Protein AF-A0A7C6N448-F1 (afdb_monomer)

Nearest PDB structures (foldseek):
  2dlo-assembly1_A  TM=7.169E-01  e=1.450E+00  Homo sapiens
  5yuf-assembly1_C  TM=6.214E-01  e=3.619E+00  Homo sapiens
  5yuf-assembly1_D  TM=6.111E-01  e=3.883E+00  Homo sapiens
  7zi4-assembly1_Q  TM=4.721E-01  e=4.795E+00  Homo sapiens
  6fhs-assembly1_I  TM=4.178E-01  e=9.689E+00  Thermochaetoides thermophila DSM 1495

Foldseek 3Di:
DPDFDAALQPRHGADPAADDDPNGGHHPVRVVCLVPADPPDPCNVVVVVSVVVVVVVVVCVVPDPDDDDD

Structure (mmCIF, N/CA/C/O backbone):
data_AF-A0A7C6N448-F1
#
_entry.id   AF-A0A7C6N448-F1
#
loop_
_atom_site.group_PDB
_atom_site.id
_atom_site.type_symbol
_atom_site.label_atom_id
_atom_site.label_alt_id
_atom_site.label_comp_id
_atom_site.label_asym_id
_atom_site.label_entity_id
_atom_site.label_seq_id
_atom_site.pdbx_PDB_ins_code
_atom_site.Cartn_x
_atom_site.Cartn_y
_atom_site.Cartn_z
_atom_site.occupancy
_atom_site.B_iso_or_equiv
_atom_site.auth_seq_id
_atom_site.auth_comp_id
_atom_site.auth_asym_id
_atom_site.auth_a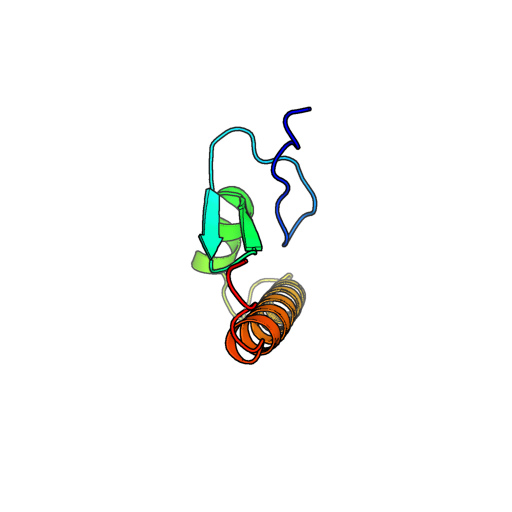tom_id
_atom_site.pdbx_PDB_model_num
ATOM 1 N N . MET A 1 1 ? -2.298 -2.508 27.836 1.00 39.91 1 MET A N 1
ATOM 2 C CA . MET A 1 1 ? -1.267 -3.121 26.972 1.00 39.91 1 MET A CA 1
ATOM 3 C C . MET A 1 1 ? -1.119 -2.227 25.756 1.00 39.91 1 MET A C 1
ATOM 5 O O . MET A 1 1 ? -2.109 -2.002 25.080 1.00 3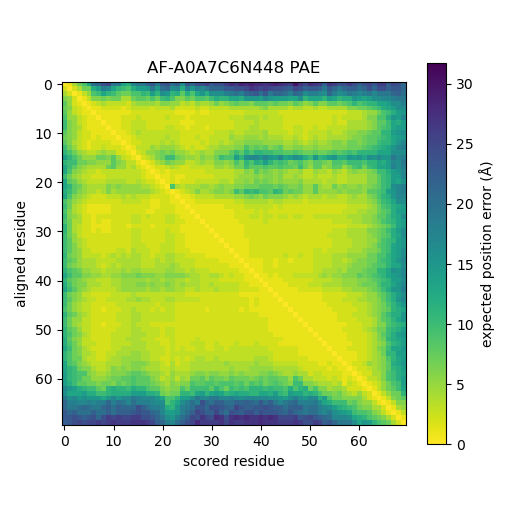9.91 1 MET A O 1
ATOM 9 N N . THR A 1 2 ? 0.046 -1.627 25.529 1.00 53.25 2 THR A N 1
ATOM 10 C CA . THR A 1 2 ? 0.279 -0.747 24.375 1.00 53.25 2 THR A CA 1
ATOM 11 C C . THR A 1 2 ? 0.447 -1.622 23.136 1.00 53.25 2 THR A C 1
ATOM 13 O O . THR A 1 2 ? 1.515 -2.197 22.923 1.00 53.25 2 THR A O 1
ATOM 16 N N . GLU A 1 3 ? -0.624 -1.795 22.358 1.00 67.31 3 GLU A N 1
ATOM 17 C CA . GLU A 1 3 ? -0.559 -2.477 21.064 1.00 67.31 3 GLU A CA 1
ATOM 18 C C . GLU A 1 3 ? 0.503 -1.792 20.200 1.00 67.31 3 GLU A C 1
ATOM 20 O O . GLU A 1 3 ? 0.437 -0.590 19.933 1.00 67.31 3 GLU A O 1
ATOM 25 N N . LYS A 1 4 ? 1.545 -2.537 19.818 1.00 75.31 4 LYS A N 1
ATOM 26 C CA . LYS A 1 4 ? 2.612 -1.983 18.985 1.00 75.31 4 LYS A CA 1
ATOM 27 C C . LYS A 1 4 ? 2.065 -1.797 17.567 1.00 75.31 4 LYS A C 1
ATOM 29 O O . LYS A 1 4 ? 1.652 -2.791 16.965 1.00 75.31 4 LYS A O 1
ATOM 34 N N . PRO A 1 5 ? 2.088 -0.575 17.008 1.00 85.81 5 PRO A N 1
ATOM 35 C CA . PRO A 1 5 ? 1.584 -0.336 15.664 1.00 85.81 5 PRO A CA 1
ATOM 36 C C . PRO A 1 5 ? 2.388 -1.146 14.642 1.00 85.81 5 PRO A C 1
ATOM 38 O O . PRO A 1 5 ? 3.622 -1.147 14.668 1.00 85.81 5 PRO A O 1
ATOM 41 N N . TYR A 1 6 ? 1.693 -1.824 13.733 1.00 91.38 6 TYR A N 1
ATOM 42 C CA . TYR A 1 6 ? 2.286 -2.597 12.643 1.00 91.38 6 TYR A CA 1
ATOM 43 C C . TYR A 1 6 ? 1.949 -1.973 11.289 1.00 91.38 6 TYR A C 1
ATOM 45 O O . TYR A 1 6 ? 0.901 -1.357 11.104 1.00 91.38 6 TYR A O 1
ATOM 53 N N . CYS A 1 7 ? 2.858 -2.129 10.332 1.00 93.00 7 CYS A N 1
ATOM 54 C CA . CYS A 1 7 ? 2.652 -1.691 8.961 1.00 93.00 7 CYS A CA 1
ATOM 55 C C . CYS A 1 7 ? 1.678 -2.630 8.242 1.00 93.00 7 CYS A C 1
ATOM 57 O O . CYS A 1 7 ? 1.932 -3.830 8.157 1.00 93.00 7 CYS A O 1
ATOM 59 N N . THR A 1 8 ? 0.616 -2.089 7.653 1.00 92.31 8 THR A N 1
ATOM 60 C CA . THR A 1 8 ? -0.356 -2.839 6.850 1.00 92.31 8 THR A CA 1
ATOM 61 C C . THR A 1 8 ? 0.271 -3.417 5.574 1.00 92.31 8 THR A C 1
ATOM 63 O O . THR A 1 8 ? -0.158 -4.471 5.122 1.00 92.31 8 THR A O 1
ATOM 66 N N . CYS A 1 9 ? 1.315 -2.785 5.020 1.00 92.69 9 CYS A N 1
ATOM 67 C CA . CYS A 1 9 ? 1.960 -3.250 3.786 1.00 92.69 9 CYS A CA 1
ATOM 68 C C . CYS A 1 9 ? 2.944 -4.408 4.004 1.00 92.69 9 CYS A C 1
ATOM 70 O O . CYS A 1 9 ? 3.017 -5.311 3.180 1.00 92.69 9 CYS A O 1
ATOM 72 N N . CYS A 1 10 ? 3.750 -4.364 5.072 1.00 91.88 10 CYS A N 1
ATOM 73 C CA . CYS A 1 10 ? 4.847 -5.323 5.280 1.00 91.88 10 CYS A CA 1
ATOM 74 C C . CYS A 1 10 ? 4.748 -6.135 6.576 1.00 91.88 10 CYS A C 1
ATOM 76 O O . CYS A 1 10 ? 5.639 -6.935 6.854 1.00 91.88 10 CYS A O 1
ATOM 78 N N . GLY A 1 11 ? 3.728 -5.897 7.404 1.00 91.06 11 GLY A N 1
ATOM 79 C CA . GLY A 1 11 ? 3.499 -6.602 8.670 1.00 91.06 11 GLY A CA 1
ATOM 80 C C . GLY A 1 11 ? 4.510 -6.299 9.783 1.00 91.06 11 GLY A C 1
ATOM 81 O O . GLY A 1 11 ? 4.378 -6.819 10.886 1.00 91.06 11 GLY A O 1
ATOM 82 N N . ARG A 1 12 ? 5.529 -5.467 9.531 1.00 91.69 12 ARG A N 1
ATOM 83 C CA . ARG A 1 12 ? 6.575 -5.152 10.519 1.00 91.69 12 ARG A CA 1
ATOM 84 C C . ARG A 1 12 ? 6.115 -4.085 11.508 1.00 91.69 12 ARG A C 1
ATOM 86 O O . ARG A 1 12 ? 5.363 -3.180 11.147 1.00 91.69 12 ARG A O 1
ATOM 93 N N . PHE A 1 13 ? 6.636 -4.148 12.733 1.00 90.56 13 PHE A N 1
ATOM 94 C CA . PHE A 1 13 ? 6.420 -3.117 13.749 1.00 90.56 13 PHE A CA 1
ATOM 95 C C . PHE A 1 13 ? 6.970 -1.755 13.312 1.00 90.56 13 PHE A C 1
ATOM 97 O O . PHE A 1 13 ? 8.049 -1.658 12.724 1.00 90.56 13 PHE A O 1
ATOM 104 N N . ILE A 1 14 ? 6.233 -0.697 13.638 1.00 90.50 14 ILE A N 1
ATOM 105 C CA . ILE A 1 14 ? 6.611 0.686 13.363 1.00 90.50 14 ILE A CA 1
ATOM 106 C C . ILE A 1 14 ? 7.381 1.229 14.569 1.00 90.50 14 ILE A C 1
ATOM 108 O O . ILE A 1 14 ? 6.813 1.421 15.640 1.00 90.50 14 ILE A O 1
ATOM 112 N N . THR A 1 15 ? 8.678 1.485 14.393 1.00 82.88 15 THR A N 1
ATOM 113 C CA . THR A 1 15 ? 9.580 1.951 15.464 1.00 82.88 15 THR A CA 1
ATOM 114 C C . THR A 1 15 ? 9.919 3.443 15.393 1.00 82.88 15 THR A C 1
ATOM 116 O O . THR A 1 15 ? 10.365 4.003 16.386 1.00 82.88 15 THR A O 1
ATOM 119 N N . GLY A 1 16 ? 9.698 4.102 14.249 1.00 76.25 16 GLY A N 1
ATOM 120 C CA . GLY A 1 16 ? 10.124 5.491 13.996 1.00 76.25 16 GLY A CA 1
ATOM 121 C C . GLY A 1 16 ? 9.055 6.381 13.355 1.00 76.25 16 GLY A C 1
ATOM 122 O O . GLY A 1 16 ? 9.387 7.372 12.706 1.00 76.25 16 GLY A O 1
ATOM 123 N N . GLY A 1 17 ? 7.781 6.004 13.493 1.00 79.06 17 GLY A N 1
ATOM 124 C CA . GLY A 1 17 ? 6.646 6.669 12.849 1.00 79.06 17 GLY A CA 1
ATOM 125 C C . GLY A 1 17 ? 6.356 6.168 11.431 1.00 79.06 17 GLY A C 1
ATOM 126 O O . GLY A 1 17 ? 7.032 5.287 10.893 1.00 79.06 17 GLY A O 1
ATOM 127 N N . GLY A 1 18 ? 5.309 6.721 10.833 1.00 85.88 18 GLY A N 1
ATOM 128 C CA . GLY A 1 18 ? 4.806 6.309 9.530 1.00 85.88 18 GLY A CA 1
ATOM 129 C C . GLY A 1 18 ? 3.588 7.124 9.120 1.00 85.88 18 GLY A C 1
ATOM 130 O O . GLY A 1 18 ? 3.153 8.011 9.856 1.00 85.88 18 GLY A O 1
ATOM 131 N N . LEU A 1 19 ? 3.042 6.802 7.958 1.00 89.81 19 LEU A N 1
ATOM 132 C CA . LEU A 1 19 ? 1.836 7.421 7.440 1.00 89.81 19 LEU A CA 1
ATOM 133 C C . LEU A 1 19 ? 0.605 6.699 7.999 1.00 89.81 19 LEU A C 1
ATOM 135 O O . LEU A 1 19 ? 0.518 5.470 7.944 1.00 89.81 19 LEU A O 1
ATOM 139 N N . ARG A 1 20 ? -0.356 7.462 8.525 1.00 88.69 20 ARG A N 1
ATOM 140 C CA . ARG A 1 20 ? -1.672 6.950 8.919 1.00 88.69 20 ARG A CA 1
ATOM 141 C C . ARG A 1 20 ? -2.719 7.471 7.946 1.00 88.69 20 ARG A C 1
ATOM 143 O O . ARG A 1 20 ? -2.895 8.679 7.833 1.00 88.69 20 ARG A O 1
ATOM 150 N N . VAL A 1 21 ? -3.419 6.557 7.286 1.00 86.06 21 VAL A N 1
ATOM 151 C CA . VAL A 1 21 ? -4.525 6.872 6.371 1.00 86.06 21 VAL A CA 1
ATOM 152 C C . VAL A 1 21 ? -5.735 6.071 6.829 1.00 86.06 21 VAL A C 1
ATOM 154 O O . VAL A 1 21 ? -5.666 4.841 6.904 1.00 86.06 21 VAL A O 1
ATOM 157 N N . TYR A 1 22 ? -6.815 6.758 7.209 1.00 83.75 22 TYR A N 1
ATOM 158 C CA . TYR A 1 22 ? -7.957 6.161 7.911 1.00 83.75 22 TYR A CA 1
ATOM 159 C C . TYR A 1 22 ? -7.499 5.285 9.103 1.00 83.75 22 TYR A C 1
ATOM 161 O O . TYR A 1 22 ? -6.894 5.774 10.062 1.00 83.75 22 TYR A O 1
ATOM 169 N N . ALA A 1 23 ? -7.748 3.975 9.031 1.00 80.69 23 ALA A N 1
ATOM 170 C CA . ALA A 1 23 ? -7.362 2.980 10.032 1.00 80.69 23 ALA A CA 1
ATOM 171 C C . ALA A 1 23 ? -6.102 2.173 9.659 1.00 80.69 23 ALA A C 1
ATOM 173 O O . ALA A 1 23 ? -5.724 1.256 10.383 1.00 80.69 23 ALA A O 1
ATOM 174 N N . THR A 1 24 ? -5.445 2.492 8.543 1.00 88.56 24 THR A N 1
ATOM 175 C CA . THR A 1 24 ? -4.228 1.798 8.094 1.00 88.56 24 THR A CA 1
ATOM 176 C C . THR A 1 24 ? -2.968 2.569 8.459 1.00 88.56 24 THR A C 1
ATOM 178 O O . THR A 1 24 ? -2.948 3.803 8.458 1.00 88.56 24 THR A O 1
ATOM 181 N N . LEU A 1 25 ? -1.909 1.823 8.768 1.00 91.88 25 LEU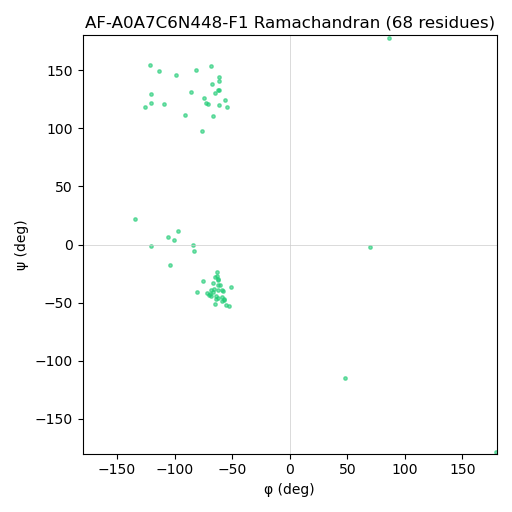 A N 1
ATOM 182 C CA . LEU A 1 25 ? -0.606 2.354 9.148 1.00 91.88 25 LEU A CA 1
ATOM 183 C C . LEU A 1 25 ? 0.446 1.854 8.166 1.00 91.88 25 LEU A C 1
ATOM 185 O O . LEU A 1 25 ? 0.560 0.657 7.924 1.00 91.88 25 LEU A O 1
ATOM 189 N N . ILE A 1 26 ? 1.245 2.760 7.620 1.00 93.81 26 ILE A N 1
ATOM 190 C CA . ILE A 1 26 ? 2.287 2.452 6.643 1.00 93.81 26 ILE A CA 1
ATOM 191 C C . ILE A 1 26 ? 3.616 2.916 7.233 1.00 93.81 26 ILE A C 1
ATOM 193 O O . ILE A 1 26 ? 3.776 4.084 7.575 1.00 93.81 26 ILE A O 1
ATOM 197 N N . CYS A 1 27 ? 4.588 2.014 7.390 1.00 94.31 27 CYS A N 1
ATOM 198 C CA . CYS A 1 27 ? 5.907 2.413 7.878 1.00 94.31 27 CYS A CA 1
ATOM 199 C C . CYS A 1 27 ? 6.641 3.268 6.836 1.00 94.31 27 CYS A C 1
ATOM 201 O O . CYS A 1 27 ? 6.446 3.086 5.632 1.00 94.31 27 CYS A O 1
ATOM 203 N N . ARG A 1 28 ? 7.558 4.129 7.293 1.00 93.31 28 ARG A N 1
ATOM 204 C CA . ARG A 1 28 ? 8.352 5.014 6.417 1.00 93.31 28 ARG A CA 1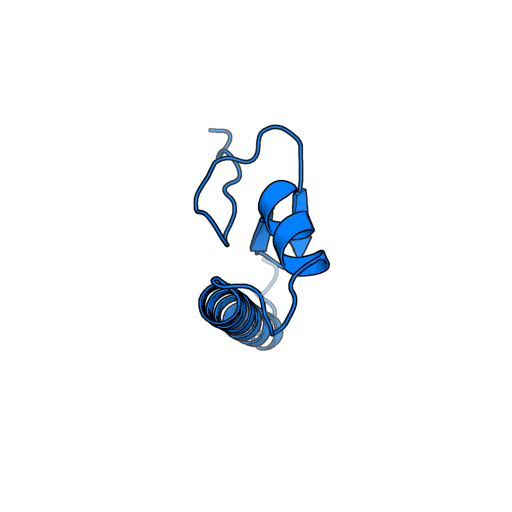
ATOM 205 C C . ARG A 1 28 ? 9.036 4.289 5.256 1.00 93.31 28 ARG A C 1
ATOM 207 O O . ARG A 1 28 ? 9.125 4.828 4.163 1.00 93.31 28 ARG A O 1
ATOM 214 N N . SER A 1 29 ? 9.515 3.062 5.468 1.00 93.12 29 SER A N 1
ATOM 215 C CA . SER A 1 29 ? 10.157 2.282 4.402 1.00 93.12 29 SER A CA 1
ATOM 216 C C . SER A 1 29 ? 9.177 1.892 3.293 1.00 93.12 29 SER A C 1
ATOM 218 O O . SER A 1 29 ? 9.530 1.964 2.121 1.00 93.12 29 SER A O 1
ATOM 220 N N . CYS A 1 30 ? 7.952 1.494 3.652 1.00 93.69 30 CYS A N 1
ATOM 221 C CA . CYS A 1 30 ? 6.921 1.150 2.670 1.00 93.69 30 CYS A CA 1
ATOM 222 C C . CYS A 1 30 ? 6.395 2.401 1.969 1.00 93.69 30 CYS A C 1
ATOM 224 O O . CYS A 1 30 ? 6.256 2.397 0.753 1.00 93.69 30 CYS A O 1
ATOM 226 N N . GLU A 1 31 ? 6.174 3.478 2.721 1.00 94.19 31 GLU A N 1
ATOM 227 C CA . GLU A 1 31 ? 5.801 4.786 2.178 1.00 94.19 31 GLU A CA 1
ATOM 228 C C . GLU A 1 31 ? 6.826 5.263 1.139 1.00 94.19 31 GLU A C 1
ATOM 230 O O . GLU A 1 31 ? 6.467 5.539 -0.003 1.00 94.19 31 GLU A O 1
ATOM 235 N N . ALA A 1 32 ? 8.115 5.272 1.493 1.00 93.50 32 ALA A N 1
ATOM 236 C CA . ALA A 1 32 ? 9.183 5.677 0.585 1.00 93.50 32 ALA A CA 1
ATOM 237 C C . ALA A 1 32 ? 9.289 4.762 -0.644 1.00 93.50 32 ALA A C 1
ATOM 239 O O . ALA A 1 32 ? 9.607 5.241 -1.734 1.00 9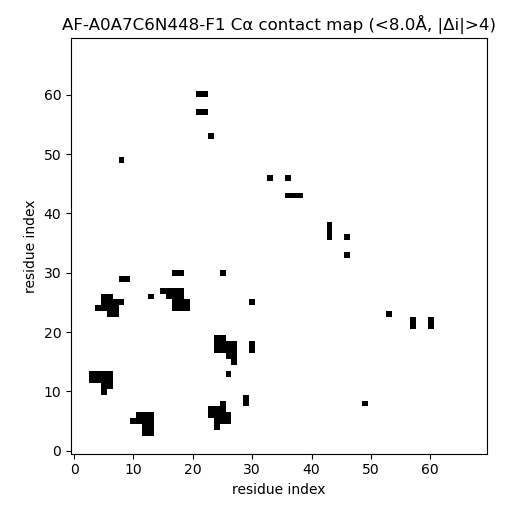3.50 32 ALA A O 1
ATOM 240 N N . ARG A 1 33 ? 9.030 3.456 -0.486 1.00 94.06 33 ARG A N 1
ATOM 241 C CA . ARG A 1 33 ? 9.054 2.504 -1.602 1.00 94.06 33 ARG A CA 1
ATOM 242 C C . ARG A 1 33 ? 7.907 2.749 -2.581 1.00 94.06 33 ARG A C 1
ATOM 244 O O . ARG A 1 33 ? 8.171 2.764 -3.780 1.00 94.06 33 ARG A O 1
ATOM 251 N N . ILE A 1 34 ? 6.693 2.980 -2.074 1.00 93.44 34 ILE A N 1
ATOM 252 C CA . ILE A 1 34 ? 5.505 3.314 -2.874 1.00 93.44 34 ILE A CA 1
ATOM 253 C C . ILE A 1 34 ? 5.703 4.655 -3.587 1.00 93.44 34 ILE A C 1
ATOM 255 O O . ILE A 1 34 ? 5.491 4.744 -4.790 1.00 93.44 34 ILE A O 1
ATOM 259 N N . ALA A 1 35 ? 6.172 5.684 -2.876 1.00 93.19 35 ALA A N 1
ATOM 260 C CA . ALA A 1 35 ? 6.366 7.023 -3.437 1.00 93.19 35 ALA A CA 1
ATOM 261 C C . ALA A 1 35 ? 7.408 7.073 -4.571 1.00 93.19 35 ALA A C 1
ATOM 263 O O . ALA A 1 35 ? 7.390 7.987 -5.390 1.00 93.19 35 ALA A O 1
ATOM 264 N N . ARG A 1 36 ? 8.333 6.106 -4.609 1.00 95.44 36 ARG A N 1
ATOM 265 C CA . ARG A 1 36 ? 9.384 5.986 -5.633 1.00 95.44 36 ARG A CA 1
ATOM 266 C C . ARG A 1 36 ? 9.125 4.858 -6.633 1.00 95.44 36 ARG A C 1
ATOM 268 O O . ARG A 1 36 ? 10.017 4.553 -7.418 1.00 95.44 36 ARG A O 1
ATOM 275 N N . LEU A 1 37 ? 7.964 4.211 -6.563 1.00 95.81 37 LEU A N 1
ATOM 276 C CA . LEU A 1 37 ? 7.623 3.065 -7.393 1.00 9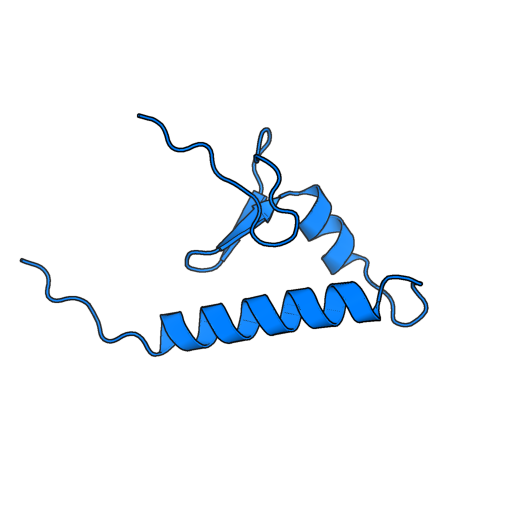5.81 37 LEU A CA 1
ATOM 277 C C . LEU A 1 37 ? 7.529 3.467 -8.868 1.00 95.81 37 LEU A C 1
ATOM 279 O O . LEU A 1 37 ? 6.828 4.421 -9.207 1.00 95.81 37 LEU A O 1
ATOM 283 N N . LYS A 1 38 ? 8.200 2.717 -9.742 1.00 96.25 38 LYS A N 1
ATOM 284 C CA . 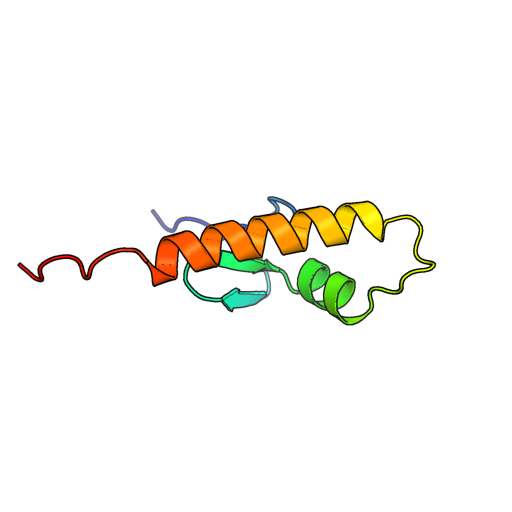LYS A 1 38 ? 8.144 2.900 -11.196 1.00 96.25 38 LYS A CA 1
ATOM 285 C C . LYS A 1 38 ? 7.658 1.636 -11.895 1.00 96.25 38 LYS A C 1
ATOM 287 O O . LYS A 1 38 ? 7.814 0.541 -11.369 1.00 96.25 38 LYS A O 1
ATOM 292 N N . VAL A 1 39 ? 7.075 1.792 -13.084 1.00 95.69 39 VAL A N 1
ATOM 293 C CA . VAL A 1 39 ? 6.477 0.689 -13.868 1.00 95.69 39 VAL A CA 1
ATOM 294 C C . VAL A 1 39 ? 7.508 -0.375 -14.264 1.00 95.69 39 VAL A C 1
ATOM 296 O O . VAL A 1 39 ? 7.163 -1.545 -14.395 1.00 95.69 39 VAL A O 1
ATOM 299 N N . ASP A 1 40 ? 8.766 0.024 -14.430 1.00 96.69 40 ASP A N 1
ATOM 300 C CA . ASP A 1 40 ? 9.902 -0.837 -14.757 1.00 96.69 40 ASP A CA 1
ATOM 301 C C . ASP A 1 40 ? 10.525 -1.535 -13.534 1.00 96.69 40 ASP A C 1
ATOM 303 O O . ASP A 1 40 ? 11.400 -2.386 -13.699 1.00 96.69 40 ASP A O 1
ATOM 307 N N . ASP A 1 41 ? 10.072 -1.227 -12.314 1.00 95.94 41 ASP A N 1
ATOM 308 C CA . ASP A 1 41 ? 10.579 -1.884 -11.113 1.00 95.94 41 ASP A CA 1
ATOM 309 C C . ASP A 1 41 ? 10.163 -3.372 -11.071 1.00 95.94 41 ASP A C 1
ATOM 311 O O . ASP A 1 41 ? 8.998 -3.707 -11.311 1.00 95.94 41 ASP A O 1
ATOM 315 N N . PRO A 1 42 ? 11.060 -4.293 -10.668 1.00 95.19 42 PRO A N 1
ATOM 316 C CA . PRO A 1 42 ? 10.764 -5.730 -10.636 1.00 95.19 42 PRO A CA 1
ATOM 317 C C . PRO A 1 42 ? 9.637 -6.105 -9.656 1.00 95.19 42 PRO A C 1
ATOM 319 O O . PRO A 1 42 ? 8.939 -7.100 -9.845 1.00 95.19 42 PRO A O 1
ATOM 322 N N . ASP A 1 43 ? 9.438 -5.312 -8.607 1.00 94.25 43 ASP A N 1
ATOM 323 C CA . ASP A 1 43 ? 8.382 -5.446 -7.601 1.00 94.25 43 ASP A CA 1
ATOM 324 C C . ASP A 1 43 ? 7.167 -4.539 -7.874 1.00 94.25 43 ASP A C 1
ATOM 326 O O . ASP A 1 43 ? 6.283 -4.440 -7.018 1.00 94.25 43 ASP A O 1
ATOM 330 N N . TYR A 1 44 ? 7.061 -3.921 -9.060 1.00 94.94 44 TYR A N 1
ATOM 331 C CA . TYR A 1 44 ? 5.928 -3.061 -9.429 1.00 94.94 44 TYR A CA 1
ATOM 332 C C . TYR A 1 44 ? 4.577 -3.753 -9.227 1.00 94.94 44 TYR A C 1
ATOM 334 O O . TYR A 1 44 ? 3.720 -3.266 -8.490 1.00 94.94 44 TYR A O 1
ATOM 342 N N . THR A 1 45 ? 4.413 -4.944 -9.808 1.00 95.94 45 THR A N 1
ATOM 343 C CA . THR A 1 45 ? 3.172 -5.731 -9.718 1.00 95.94 45 THR A CA 1
ATOM 344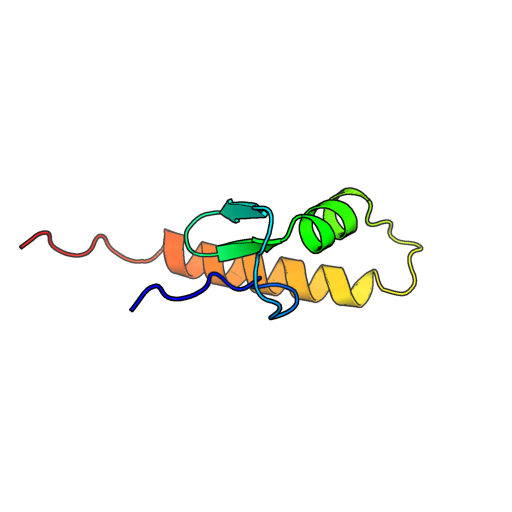 C C . THR A 1 45 ? 2.817 -6.095 -8.278 1.00 95.94 45 THR A C 1
ATOM 346 O O . THR A 1 45 ? 1.641 -6.143 -7.916 1.00 95.94 45 THR A O 1
ATOM 349 N N . TYR A 1 46 ? 3.823 -6.347 -7.438 1.00 94.94 46 TYR A N 1
ATOM 350 C CA . TYR A 1 46 ? 3.606 -6.615 -6.020 1.00 94.94 46 TYR A CA 1
ATOM 351 C C . TYR A 1 46 ? 3.039 -5.376 -5.319 1.00 94.94 46 TYR A C 1
ATOM 353 O O . TYR A 1 46 ? 1.994 -5.460 -4.672 1.00 94.94 46 TYR A O 1
ATOM 361 N N . TRP A 1 47 ? 3.675 -4.216 -5.491 1.00 95.31 47 TRP A N 1
ATOM 362 C CA . TRP A 1 47 ? 3.214 -2.981 -4.858 1.00 95.31 47 TRP A CA 1
ATOM 363 C C . TRP A 1 47 ? 1.869 -2.504 -5.390 1.00 95.31 47 TRP A C 1
ATOM 365 O O . TRP A 1 47 ? 1.065 -2.011 -4.602 1.00 95.31 47 TRP A O 1
ATOM 375 N N . LEU A 1 48 ? 1.576 -2.724 -6.672 1.00 95.44 48 LEU A N 1
ATOM 376 C CA . LEU A 1 48 ? 0.258 -2.454 -7.239 1.00 95.44 48 LEU A CA 1
ATOM 377 C C . LEU A 1 48 ? -0.831 -3.229 -6.477 1.00 95.44 4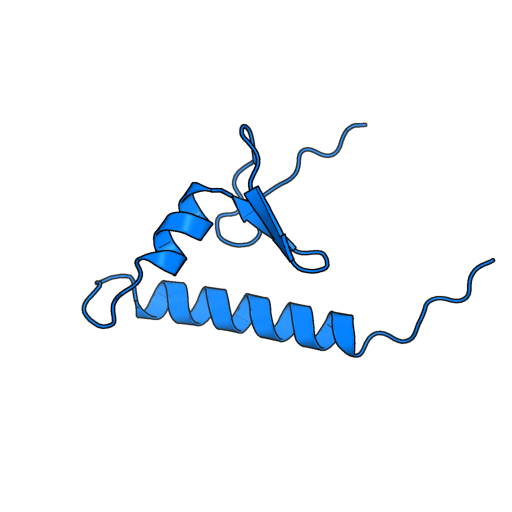8 LEU A C 1
ATOM 379 O O . LEU A 1 48 ? -1.814 -2.641 -6.032 1.00 95.44 48 LEU A O 1
ATOM 383 N N . ARG A 1 49 ? -0.627 -4.533 -6.240 1.00 95.50 49 ARG A N 1
ATOM 384 C CA . ARG A 1 49 ? -1.566 -5.366 -5.461 1.00 95.50 49 ARG A CA 1
ATOM 385 C C . ARG A 1 49 ? -1.715 -4.891 -4.018 1.00 95.50 49 ARG A C 1
ATOM 387 O O . ARG A 1 49 ? -2.823 -4.913 -3.480 1.00 95.50 49 ARG A O 1
ATOM 394 N N . VAL A 1 50 ? -0.619 -4.457 -3.394 1.00 93.81 50 VAL A N 1
ATOM 395 C CA . VAL A 1 50 ? -0.651 -3.888 -2.038 1.00 93.81 50 VAL A CA 1
ATOM 396 C C . VAL A 1 50 ? -1.493 -2.611 -2.017 1.00 93.81 50 VAL A C 1
ATOM 398 O O . VAL A 1 50 ? -2.349 -2.476 -1.149 1.00 93.81 50 VAL A O 1
ATOM 401 N N . ILE A 1 51 ? -1.299 -1.707 -2.981 1.00 93.19 51 ILE A N 1
ATOM 402 C CA . ILE A 1 51 ? -2.051 -0.447 -3.081 1.00 93.19 51 ILE A CA 1
ATOM 403 C C . ILE A 1 51 ? -3.539 -0.718 -3.332 1.00 93.19 51 ILE A C 1
ATOM 405 O O . ILE A 1 51 ? -4.370 -0.137 -2.640 1.00 93.19 51 ILE A O 1
ATOM 409 N N . HIS A 1 52 ? -3.884 -1.645 -4.231 1.00 94.38 52 HIS A N 1
ATOM 410 C CA . HIS A 1 52 ? -5.276 -2.076 -4.422 1.00 94.38 52 HIS A CA 1
ATOM 411 C C . HIS A 1 52 ? -5.895 -2.606 -3.123 1.00 94.38 52 HIS A C 1
ATOM 413 O O . HIS A 1 52 ? -6.960 -2.156 -2.719 1.00 94.38 52 HIS A O 1
ATOM 419 N N . SER A 1 53 ? -5.181 -3.470 -2.397 1.00 92.12 53 SER A N 1
ATOM 420 C CA . SER A 1 53 ? -5.666 -3.995 -1.112 1.00 92.12 53 SER A CA 1
ATOM 421 C C . SER A 1 53 ? -5.859 -2.902 -0.050 1.00 92.12 53 SER A C 1
ATOM 423 O O . SER A 1 53 ? -6.699 -3.048 0.838 1.00 92.12 53 SER A O 1
ATOM 425 N N . LEU A 1 54 ? -5.063 -1.826 -0.087 1.00 91.69 54 LEU A N 1
ATOM 426 C CA . LEU A 1 54 ? -5.262 -0.662 0.781 1.00 91.69 54 LEU A CA 1
ATOM 427 C C . LEU A 1 54 ? -6.515 0.114 0.374 1.00 91.69 54 LEU A C 1
ATOM 429 O O . LEU A 1 54 ? -7.297 0.482 1.246 1.00 91.69 54 LEU A O 1
ATOM 433 N N . TRP A 1 55 ? -6.714 0.314 -0.929 1.00 91.69 55 TRP A N 1
ATOM 434 C CA . TRP A 1 55 ? -7.877 1.007 -1.471 1.00 91.69 55 TRP A CA 1
ATOM 435 C C . TRP A 1 55 ? -9.183 0.316 -1.081 1.00 91.69 55 TRP A C 1
ATOM 437 O O . TRP A 1 55 ? -10.060 0.967 -0.519 1.00 91.69 55 TRP A O 1
ATOM 447 N N . ASP A 1 56 ? -9.271 -1.003 -1.261 1.00 90.56 56 ASP A N 1
ATOM 448 C CA . ASP A 1 56 ? -10.460 -1.788 -0.899 1.00 90.56 56 ASP A CA 1
ATOM 449 C C . ASP A 1 56 ? -10.799 -1.639 0.595 1.00 90.56 56 ASP A C 1
ATOM 451 O O . ASP A 1 56 ? -11.956 -1.484 0.987 1.00 90.56 56 ASP A O 1
ATOM 455 N N . ARG A 1 57 ? -9.775 -1.627 1.459 1.00 88.31 57 ARG A N 1
ATOM 456 C CA . ARG A 1 57 ? -9.954 -1.404 2.904 1.00 88.31 57 ARG A CA 1
ATOM 457 C C . ARG A 1 57 ? -10.452 0.004 3.208 1.00 88.31 57 ARG A C 1
ATOM 459 O O . ARG A 1 57 ? -11.237 0.182 4.138 1.00 88.31 57 ARG A O 1
ATOM 466 N N . TRP A 1 58 ? -9.964 1.006 2.484 1.00 88.94 58 TRP A N 1
ATOM 467 C CA . TRP A 1 58 ? -10.403 2.387 2.668 1.00 88.94 58 TRP A CA 1
ATOM 468 C C . TRP A 1 58 ? -11.833 2.577 2.192 1.00 88.94 58 TRP A C 1
ATOM 470 O O . TRP A 1 58 ? -12.615 3.177 2.919 1.00 88.94 58 TRP A O 1
ATOM 480 N N . GLU A 1 59 ? -12.200 2.006 1.049 1.00 87.75 59 GLU A N 1
ATOM 481 C CA . GLU A 1 59 ? -13.567 2.042 0.533 1.00 87.75 59 GLU A CA 1
ATOM 482 C C . GLU A 1 59 ? -14.552 1.412 1.526 1.00 87.75 59 GLU A C 1
ATOM 484 O O . GLU A 1 59 ? -15.568 2.019 1.861 1.00 87.75 59 GLU A O 1
ATOM 489 N N . GLN A 1 60 ? -14.212 0.255 2.101 1.00 84.19 60 GLN A N 1
ATOM 490 C CA . GLN A 1 60 ? -15.018 -0.363 3.160 1.00 84.19 60 GLN A CA 1
ATOM 491 C C . GLN A 1 60 ? -15.176 0.544 4.385 1.00 84.19 60 GLN A C 1
ATOM 493 O O . GLN A 1 60 ? -16.254 0.596 4.970 1.00 84.19 60 GLN A O 1
ATOM 498 N N . LYS A 1 61 ? -14.121 1.272 4.772 1.00 81.38 61 LYS A N 1
ATOM 499 C CA . LYS A 1 61 ? -14.167 2.198 5.912 1.00 81.38 61 LYS A CA 1
ATOM 500 C C . LYS A 1 61 ? -14.902 3.499 5.625 1.00 81.38 61 LYS A C 1
ATOM 502 O O . LYS A 1 61 ? -15.511 4.040 6.539 1.00 81.38 61 LYS A O 1
ATOM 507 N N . ILE A 1 62 ? -14.867 3.988 4.392 1.00 83.00 62 ILE A N 1
ATOM 508 C CA . ILE A 1 62 ? -15.640 5.158 3.961 1.00 83.00 62 ILE A CA 1
ATOM 509 C C . ILE A 1 62 ? -17.134 4.823 3.939 1.00 83.00 62 ILE A C 1
ATOM 511 O O . ILE A 1 62 ? -17.951 5.643 4.345 1.00 83.00 62 ILE A O 1
ATOM 515 N N . ASN A 1 63 ? -17.479 3.610 3.502 1.00 79.50 63 ASN A N 1
ATOM 516 C CA . ASN A 1 63 ? -18.859 3.138 3.412 1.00 79.50 63 ASN A CA 1
ATOM 517 C C . ASN A 1 63 ? -19.404 2.570 4.739 1.00 79.50 63 ASN A C 1
ATOM 519 O O . ASN A 1 63 ? -20.557 2.142 4.793 1.00 79.50 63 ASN A O 1
ATOM 523 N N . GLU A 1 64 ? -18.598 2.544 5.806 1.00 75.19 64 GLU A N 1
ATOM 524 C CA . GLU A 1 64 ? -19.031 2.099 7.131 1.00 75.19 64 GLU A CA 1
ATOM 525 C C . GLU A 1 64 ? -19.992 3.150 7.722 1.00 75.19 64 GLU A C 1
ATOM 527 O O . GLU A 1 64 ? -19.607 4.315 7.866 1.00 75.19 64 GLU A O 1
ATOM 532 N N . PRO A 1 65 ? -21.248 2.790 8.058 1.00 72.31 65 PRO A N 1
ATOM 533 C CA . PRO A 1 65 ? -22.180 3.740 8.649 1.00 72.31 65 PRO A CA 1
ATOM 534 C C . PRO A 1 65 ? -21.630 4.248 9.991 1.00 72.31 65 PRO A C 1
ATOM 536 O O . PRO A 1 65 ? -21.004 3.473 10.727 1.00 72.31 65 PRO A O 1
ATOM 539 N N . PRO A 1 66 ? -21.857 5.532 10.337 1.00 68.31 66 PRO A N 1
ATOM 540 C CA . PRO A 1 66 ? -21.369 6.093 11.589 1.00 68.31 66 PRO A CA 1
ATOM 541 C C . PRO A 1 66 ? -21.881 5.252 12.760 1.00 68.31 66 PRO A C 1
ATOM 543 O O . PRO A 1 66 ? -23.082 5.018 12.899 1.00 68.31 66 PRO A O 1
ATOM 546 N N . GLN A 1 67 ? -20.951 4.768 13.585 1.00 63.03 67 GLN A N 1
ATOM 547 C CA . GLN A 1 67 ? -21.290 4.015 14.788 1.00 63.03 67 GLN A CA 1
ATOM 548 C C . GLN A 1 67 ? -22.095 4.926 15.731 1.00 63.03 67 GLN A C 1
ATOM 550 O O . GLN A 1 67 ? -21.678 6.068 15.948 1.00 63.03 67 GLN A O 1
ATOM 555 N N . PRO A 1 68 ? -23.229 4.465 16.292 1.00 58.59 68 PRO A N 1
ATOM 556 C CA . PRO A 1 68 ? -24.000 5.263 17.234 1.00 58.59 68 PRO A CA 1
ATOM 557 C C . PRO A 1 68 ? -23.136 5.575 18.458 1.00 58.59 68 PRO A C 1
ATOM 559 O O . PRO A 1 68 ? -22.658 4.676 19.151 1.00 58.59 68 PRO A O 1
ATOM 562 N N . THR A 1 69 ? -22.917 6.862 18.712 1.00 63.00 69 THR A N 1
ATOM 563 C CA . THR A 1 69 ? -22.286 7.347 19.939 1.00 63.00 69 THR A CA 1
ATOM 564 C C . THR A 1 69 ? -23.225 7.043 21.099 1.00 63.00 69 THR A C 1
ATOM 566 O O . THR A 1 69 ? -24.314 7.614 21.158 1.00 63.00 69 THR A O 1
ATOM 569 N N . THR A 1 70 ? -22.827 6.104 21.959 1.00 59.53 70 THR A N 1
ATOM 570 C CA . THR A 1 70 ? -23.491 5.846 23.247 1.00 59.53 70 THR A CA 1
ATOM 571 C C . THR A 1 70 ? -22.992 6.837 24.286 1.00 59.53 70 THR A C 1
ATOM 573 O O . THR A 1 70 ? -21.773 7.128 24.257 1.00 59.53 70 THR A O 1
#

pLDDT: mean 86.49, std 11.7, range [39.91, 96.69]

Mean predicted aligned error: 6.3 Å

Radius of gyration: 14.28 Å; Cα contacts (8 Å, |Δi|>4): 53; chains: 1; bounding box: 35×14×42 Å

Secondary structure (DSSP, 8-state):
--PPPB-TTT--B-SS-EEEETTEEEEHHHHHHHHT--TTSTTHHHHHHHHHHHHHHHHHHHSSPPPP--

Solvent-accessible surface area (backbone atoms only — not comparable to full-atom values): 4445 Å² total; per-residue (Å²): 132,87,79,78,54,46,14,72,84,76,68,45,74,51,86,84,59,58,53,74,54,93,95,44,34,33,28,54,69,56,49,55,50,61,78,68,62,46,90,86,43,94,60,31,71,58,51,53,53,50,51,50,58,49,48,59,53,47,53,54,58,71,71,48,74,84,77,83,85,127

Sequence (70 aa):
MTEKPYCTCCGRFITGGGLRVYATLICRSCEARIARLKVDDPDYTYWLRVIHSLWDRWEQKINEPPQPTT